Protein AF-A0A073CFS7-F1 (afdb_monomer_lite)

Foldseek 3Di:
DDPVVVVVVLVVDDPVVNVVVVVVVVVVVVVVPPDDPPDPPCPVVVVVVVVPPPDDPQDPVNVVVVPD

Organism: Planktothrix agardhii (strain NIVA-CYA 126/8) (NCBI:txid388467)

Structure (mmCIF, N/CA/C/O backbone):
data_AF-A0A073CFS7-F1
#
_entry.id   AF-A0A073CFS7-F1
#
loop_
_atom_site.group_PDB
_atom_site.id
_atom_site.type_symbol
_atom_site.label_atom_id
_atom_site.label_alt_id
_atom_site.label_comp_id
_atom_site.label_asym_id
_atom_site.label_entity_id
_atom_site.label_seq_id
_atom_site.pdbx_PDB_ins_code
_atom_site.Cartn_x
_atom_site.Cartn_y
_atom_site.Cartn_z
_atom_site.occupancy
_atom_site.B_iso_or_equiv
_atom_site.auth_seq_id
_atom_site.auth_comp_id
_atom_site.auth_asym_id
_atom_site.auth_atom_id
_atom_site.pdbx_PDB_model_num
ATOM 1 N N . MET A 1 1 ? -10.882 16.770 -0.864 1.00 72.62 1 MET A N 1
ATOM 2 C CA . MET A 1 1 ? -10.262 15.895 0.144 1.00 72.62 1 MET A CA 1
ATOM 3 C C . MET A 1 1 ? -8.754 15.987 -0.008 1.00 72.62 1 MET A C 1
ATOM 5 O O . MET A 1 1 ? -8.269 15.817 -1.121 1.00 72.62 1 MET A O 1
ATOM 9 N N . ASN A 1 2 ? -8.028 16.327 1.051 1.00 93.75 2 ASN A N 1
ATOM 10 C CA . ASN A 1 2 ? -6.566 16.393 1.059 1.00 93.75 2 ASN A CA 1
ATOM 11 C C . ASN A 1 2 ? -5.944 15.043 1.489 1.00 93.75 2 ASN A C 1
ATOM 13 O O . ASN A 1 2 ? -6.645 14.127 1.920 1.00 93.75 2 ASN A O 1
ATOM 17 N N . LEU A 1 3 ? -4.617 14.907 1.373 1.00 90.94 3 LEU A N 1
ATOM 18 C CA . LEU A 1 3 ? -3.918 13.656 1.707 1.00 90.94 3 LEU A CA 1
ATOM 19 C C . LEU A 1 3 ? -4.073 13.260 3.186 1.00 90.94 3 LEU A C 1
ATOM 21 O O . LEU A 1 3 ? -4.162 12.075 3.503 1.00 90.94 3 LEU A O 1
ATOM 25 N N . GLN A 1 4 ? -4.109 14.240 4.089 1.00 94.00 4 GLN A N 1
ATOM 26 C CA . GLN A 1 4 ? -4.295 14.010 5.521 1.00 94.00 4 GLN A CA 1
ATOM 27 C C . GLN A 1 4 ? -5.689 13.425 5.798 1.00 94.00 4 GLN A C 1
ATOM 29 O O . GLN A 1 4 ? -5.821 12.448 6.530 1.00 94.00 4 GLN A O 1
ATOM 34 N N . GLU A 1 5 ? -6.719 13.990 5.172 1.00 94.50 5 GLU A N 1
ATOM 35 C CA . GLU A 1 5 ? -8.108 13.534 5.265 1.00 94.50 5 GLU A CA 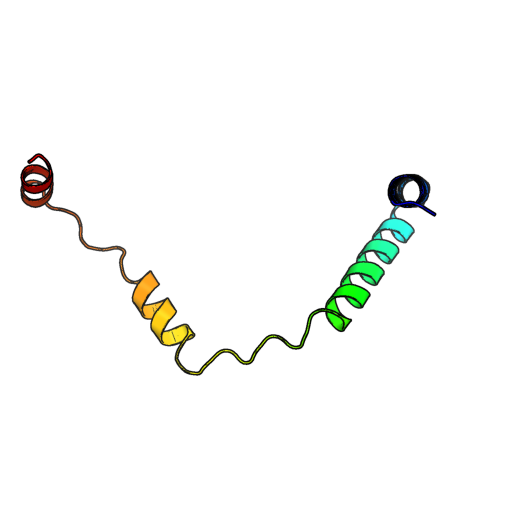1
ATOM 36 C C . GLU A 1 5 ? -8.266 12.115 4.712 1.00 94.50 5 GLU A C 1
ATOM 38 O O . GLU A 1 5 ? -8.886 11.278 5.364 1.00 94.50 5 GLU A O 1
ATOM 43 N N . LEU A 1 6 ? -7.639 11.809 3.570 1.00 91.69 6 LEU A N 1
ATOM 44 C CA . LEU A 1 6 ? -7.650 10.464 2.986 1.00 91.69 6 LEU A CA 1
ATOM 45 C C . LEU A 1 6 ? -6.968 9.438 3.903 1.00 91.69 6 LEU A C 1
ATOM 47 O O . LEU A 1 6 ? -7.497 8.348 4.108 1.00 91.69 6 LEU A O 1
ATOM 51 N N . LYS A 1 7 ? -5.813 9.785 4.486 1.00 92.25 7 LYS A N 1
ATOM 52 C CA . LYS A 1 7 ? -5.112 8.926 5.454 1.00 92.25 7 LYS A CA 1
ATOM 53 C C . LYS A 1 7 ? -5.981 8.635 6.671 1.00 92.25 7 LYS A C 1
ATOM 55 O O . LYS A 1 7 ? -6.092 7.485 7.087 1.00 92.25 7 LYS A O 1
ATOM 60 N N . ASN A 1 8 ? -6.611 9.670 7.218 1.00 95.25 8 ASN A N 1
ATOM 61 C CA . ASN A 1 8 ? -7.496 9.530 8.366 1.00 95.25 8 ASN A CA 1
ATOM 62 C C . ASN A 1 8 ? -8.702 8.647 8.030 1.00 95.25 8 ASN A C 1
ATOM 64 O O . ASN A 1 8 ? -9.017 7.755 8.811 1.00 95.25 8 ASN A O 1
ATOM 68 N N . ALA A 1 9 ? -9.322 8.836 6.862 1.00 93.00 9 ALA A N 1
ATOM 69 C CA . ALA A 1 9 ? -10.423 8.000 6.392 1.00 93.00 9 ALA A CA 1
ATOM 70 C C . ALA A 1 9 ? -9.996 6.534 6.206 1.00 93.00 9 ALA A C 1
ATOM 72 O O . ALA A 1 9 ? -10.695 5.635 6.663 1.00 93.00 9 ALA A O 1
ATOM 73 N N . ALA A 1 10 ? -8.816 6.283 5.629 1.00 93.25 10 ALA A N 1
ATOM 74 C CA . ALA A 1 10 ? -8.286 4.932 5.453 1.00 93.25 10 ALA A CA 1
ATOM 75 C C . ALA A 1 10 ? -8.073 4.203 6.791 1.00 93.25 10 ALA A C 1
ATOM 77 O O . ALA A 1 10 ? -8.302 2.999 6.869 1.00 93.25 10 ALA A O 1
ATOM 78 N N . TYR A 1 11 ? -7.683 4.907 7.860 1.00 94.31 11 TYR A N 1
ATOM 79 C CA . TYR A 1 11 ? -7.541 4.303 9.191 1.00 94.31 11 TYR A CA 1
ATOM 80 C C . TYR A 1 11 ? -8.869 3.941 9.863 1.00 94.31 11 TYR A C 1
ATOM 82 O O . TYR A 1 11 ? -8.866 3.078 10.739 1.00 94.31 11 TYR A O 1
ATOM 90 N N . GLN A 1 12 ? -9.983 4.557 9.457 1.00 96.62 12 GLN A N 1
ATOM 91 C CA . GLN A 1 12 ? -11.319 4.213 9.962 1.00 96.62 12 GLN A CA 1
ATOM 92 C C . GLN A 1 12 ? -11.893 2.947 9.311 1.00 96.62 12 GLN A C 1
ATOM 94 O O . GLN A 1 12 ? -12.885 2.406 9.793 1.00 96.62 12 GLN A O 1
ATOM 99 N N . LEU A 1 13 ? -11.280 2.461 8.228 1.00 96.25 13 LEU A N 1
ATOM 100 C CA . LEU A 1 13 ? -11.750 1.277 7.522 1.00 96.25 13 LEU A CA 1
ATOM 101 C C . LEU A 1 13 ? -11.408 -0.019 8.286 1.00 96.25 13 LEU A C 1
ATOM 103 O O . LEU A 1 13 ? -10.307 -0.158 8.847 1.00 96.25 13 LEU A O 1
ATOM 107 N N . PRO A 1 14 ? -12.294 -1.031 8.241 1.00 97.25 14 PRO A N 1
ATOM 108 C CA . PRO A 1 14 ? -11.964 -2.392 8.642 1.00 97.25 14 PRO A CA 1
ATOM 109 C C . PRO A 1 14 ? -10.680 -2.895 7.966 1.00 97.25 14 PRO A C 1
ATOM 111 O O . PRO A 1 14 ? -10.332 -2.489 6.859 1.00 97.25 14 PRO A O 1
ATOM 114 N N . VAL A 1 15 ? -9.957 -3.811 8.621 1.00 95.25 15 VAL A N 1
ATOM 115 C CA . VAL A 1 15 ? -8.675 -4.343 8.104 1.00 95.25 15 VAL A CA 1
ATOM 116 C C . VAL A 1 15 ? -8.807 -4.868 6.670 1.00 95.25 15 VAL A C 1
ATOM 118 O O . VAL A 1 15 ? -7.959 -4.568 5.837 1.00 95.25 15 VAL A O 1
ATOM 121 N N . HIS A 1 16 ? -9.873 -5.612 6.369 1.00 96.38 16 HIS A N 1
ATOM 122 C CA . HIS A 1 16 ? -10.083 -6.188 5.040 1.00 96.38 16 HIS A CA 1
ATOM 123 C C . HIS A 1 16 ? -10.293 -5.112 3.962 1.00 96.38 16 HIS A C 1
ATOM 125 O O . HIS A 1 16 ? -9.713 -5.205 2.885 1.00 96.38 16 HIS A O 1
ATOM 131 N N . GLU A 1 17 ? -11.033 -4.045 4.268 1.00 96.75 17 GLU A N 1
ATOM 132 C CA . GLU A 1 17 ? -11.239 -2.919 3.350 1.00 96.75 17 GLU A CA 1
ATOM 133 C C . GLU A 1 17 ? -9.955 -2.117 3.125 1.00 96.75 17 GLU A C 1
ATOM 135 O O . GLU A 1 17 ? -9.689 -1.673 2.011 1.00 96.75 17 GLU A O 1
ATOM 140 N N . ARG A 1 18 ? -9.100 -1.988 4.149 1.00 95.88 18 ARG A N 1
ATOM 141 C CA . ARG A 1 18 ? -7.767 -1.387 3.980 1.00 95.88 18 ARG A CA 1
ATOM 142 C C . ARG A 1 18 ? -6.899 -2.185 3.014 1.00 95.88 18 ARG A C 1
ATOM 144 O O . ARG A 1 18 ? -6.195 -1.586 2.206 1.00 95.88 18 ARG A O 1
ATOM 151 N N . LEU A 1 19 ? -6.948 -3.514 3.082 1.00 95.56 19 LEU A N 1
ATOM 152 C CA . LEU A 1 19 ? -6.207 -4.376 2.158 1.00 95.56 19 LEU 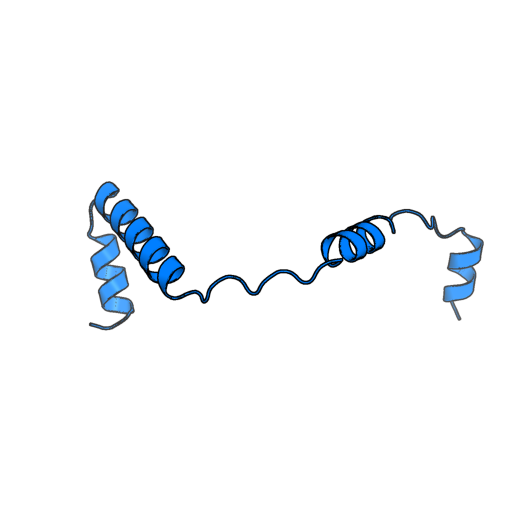A CA 1
ATOM 153 C C . LEU A 1 19 ? -6.742 -4.258 0.724 1.00 95.56 19 LEU A C 1
ATOM 155 O O . LEU A 1 19 ? -5.945 -4.123 -0.200 1.00 95.56 19 LEU A O 1
ATOM 159 N N . LEU A 1 20 ? -8.066 -4.209 0.547 1.00 96.81 20 LEU A N 1
ATOM 160 C CA . LEU A 1 20 ? -8.700 -3.975 -0.759 1.00 96.81 20 LEU A CA 1
ATOM 161 C C . LEU A 1 20 ? -8.345 -2.599 -1.342 1.00 96.81 20 LEU A C 1
ATOM 163 O O . LEU A 1 20 ? -8.108 -2.464 -2.543 1.00 96.81 20 LEU A O 1
ATOM 167 N N . LEU A 1 21 ? -8.260 -1.568 -0.497 1.00 95.38 21 LEU A N 1
ATOM 168 C CA . LEU A 1 21 ? -7.815 -0.239 -0.912 1.00 95.38 21 LEU A CA 1
ATOM 169 C C . LEU A 1 21 ? -6.359 -0.264 -1.398 1.00 95.38 21 LEU A C 1
ATOM 171 O O . LEU A 1 21 ? -6.048 0.328 -2.429 1.00 95.38 21 LEU A O 1
ATOM 175 N N . VAL A 1 22 ? -5.471 -0.969 -0.690 1.00 95.25 22 VAL A N 1
ATOM 176 C CA . VAL A 1 22 ? -4.070 -1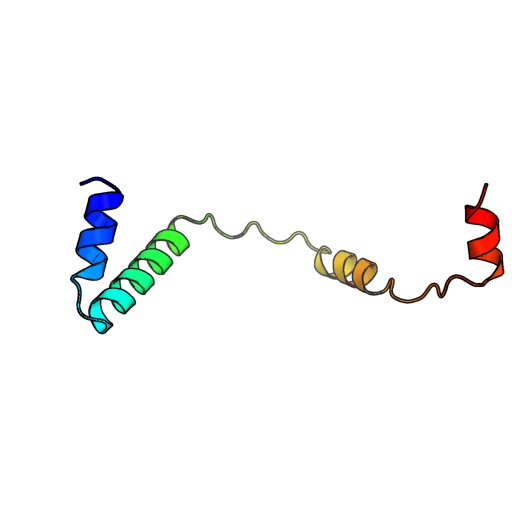.143 -1.108 1.00 95.25 22 VAL A CA 1
ATOM 177 C C . VAL A 1 22 ? -3.981 -1.880 -2.443 1.00 95.25 22 VAL A C 1
ATOM 179 O O . VAL A 1 22 ? -3.265 -1.424 -3.332 1.00 95.25 22 VAL A O 1
ATOM 182 N N . GLU A 1 23 ? -4.727 -2.972 -2.614 1.00 95.50 23 GLU A N 1
ATOM 183 C CA . GLU A 1 23 ? -4.800 -3.712 -3.880 1.00 95.50 23 GLU A CA 1
ATOM 184 C C . GLU A 1 23 ? -5.251 -2.808 -5.034 1.00 95.50 23 GLU A C 1
ATOM 186 O O . GLU A 1 23 ? -4.604 -2.761 -6.081 1.00 95.50 23 GLU A O 1
ATOM 191 N N . SER A 1 24 ? -6.306 -2.022 -4.816 1.00 93.31 24 SER A N 1
ATOM 192 C CA . SER A 1 24 ? -6.845 -1.095 -5.816 1.00 93.31 24 SER A CA 1
ATOM 193 C C . SER A 1 24 ? -5.831 -0.018 -6.212 1.00 93.31 24 SER A C 1
ATOM 195 O O . SER A 1 24 ? -5.695 0.301 -7.393 1.00 93.31 24 SER A O 1
ATOM 197 N N . ILE A 1 25 ? -5.074 0.516 -5.246 1.00 91.81 25 ILE A N 1
ATOM 198 C CA . ILE A 1 25 ? -3.999 1.484 -5.507 1.00 91.81 25 ILE A CA 1
ATOM 199 C C . ILE A 1 25 ? -2.879 0.834 -6.322 1.00 91.81 25 ILE A C 1
ATOM 201 O O . ILE A 1 25 ? -2.447 1.409 -7.317 1.00 91.81 25 ILE A O 1
ATOM 205 N N . ILE A 1 26 ? -2.424 -0.365 -5.942 1.00 90.12 26 ILE A N 1
ATOM 206 C CA . ILE A 1 26 ? -1.396 -1.104 -6.692 1.00 90.12 26 ILE A CA 1
ATOM 207 C C . ILE A 1 26 ? -1.862 -1.343 -8.128 1.00 90.12 26 ILE A C 1
ATOM 209 O O . ILE A 1 26 ? -1.093 -1.119 -9.061 1.00 90.12 26 ILE A O 1
ATOM 213 N N . HIS A 1 27 ? -3.120 -1.748 -8.315 1.00 88.81 27 HIS A N 1
ATOM 214 C CA . HIS A 1 27 ? -3.688 -1.959 -9.638 1.00 88.81 27 HIS A CA 1
ATOM 215 C C . HIS A 1 27 ? -3.706 -0.659 -10.450 1.00 88.81 27 HIS A C 1
ATOM 217 O O . HIS A 1 27 ? -3.178 -0.639 -11.559 1.00 88.81 27 HIS A O 1
ATOM 223 N N . SER A 1 28 ? -4.212 0.440 -9.886 1.00 88.50 28 SER A N 1
ATOM 224 C CA . SER A 1 28 ? -4.217 1.758 -10.540 1.00 88.50 28 SER A CA 1
ATOM 225 C C . SER A 1 28 ? -2.813 2.181 -10.972 1.00 88.50 28 SER A C 1
ATOM 227 O O . SER A 1 28 ? -2.594 2.542 -12.1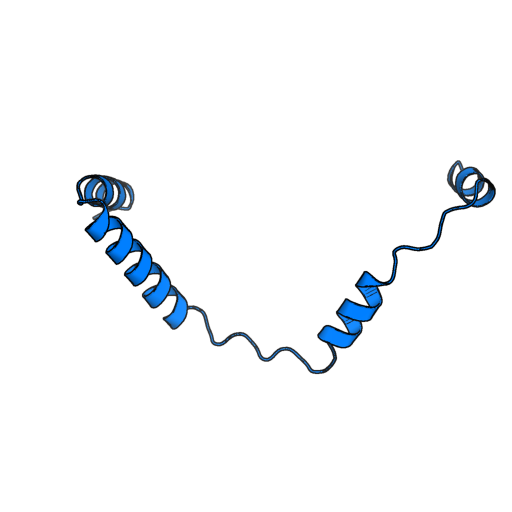26 1.00 88.50 28 SER A O 1
ATOM 229 N N . LEU A 1 29 ? -1.833 2.061 -10.072 1.00 86.31 29 LEU A N 1
ATOM 230 C CA . LEU A 1 29 ? -0.445 2.402 -10.367 1.00 86.31 29 LEU A CA 1
ATOM 231 C C . LEU A 1 29 ? 0.159 1.469 -11.416 1.00 86.31 29 LEU A C 1
ATOM 233 O O . LEU A 1 29 ? 0.920 1.927 -12.255 1.00 86.31 29 LEU A O 1
ATOM 237 N N . SER A 1 30 ? -0.191 0.182 -11.425 1.00 80.88 30 SER A N 1
ATOM 238 C CA . SER A 1 30 ? 0.281 -0.755 -12.453 1.00 80.88 30 SER A CA 1
ATOM 239 C C . SER A 1 30 ? -0.211 -0.403 -13.861 1.00 80.88 30 SER A C 1
ATOM 241 O O . SER A 1 30 ? 0.487 -0.694 -14.827 1.00 80.88 30 SER A O 1
ATOM 243 N N . GLN A 1 31 ? -1.377 0.241 -13.973 1.00 75.00 31 GLN A N 1
ATOM 244 C CA . GLN A 1 31 ? -1.925 0.712 -15.248 1.00 75.00 31 GLN A CA 1
ATOM 245 C C . GLN A 1 31 ? -1.305 2.049 -15.688 1.00 75.00 31 GLN A C 1
ATOM 247 O O . GLN A 1 31 ? -1.195 2.313 -16.883 1.00 75.00 31 GLN A O 1
ATOM 252 N N . GLU A 1 32 ? -0.892 2.897 -14.740 1.00 69.69 32 GLU A N 1
ATOM 253 C CA . GLU A 1 32 ? -0.257 4.196 -15.019 1.00 69.69 32 GLU A CA 1
ATOM 254 C C . GLU A 1 32 ? 1.264 4.114 -15.208 1.00 69.69 32 GLU A C 1
ATOM 256 O O . GLU A 1 32 ? 1.858 4.922 -15.932 1.00 69.69 32 GLU A O 1
ATOM 261 N N . LEU A 1 33 ? 1.919 3.144 -14.566 1.00 61.25 33 LEU A N 1
ATOM 262 C CA . LEU A 1 33 ? 3.321 2.842 -14.798 1.00 61.25 33 LEU A CA 1
ATOM 263 C C . LEU A 1 33 ? 3.438 2.355 -16.238 1.00 61.25 33 LEU A C 1
ATOM 265 O O . LEU A 1 33 ? 3.000 1.258 -16.577 1.00 61.25 33 LEU A O 1
ATOM 269 N N . ARG A 1 34 ? 4.008 3.225 -17.084 1.00 60.53 34 ARG A N 1
ATOM 270 C CA . ARG A 1 34 ? 4.291 2.961 -18.500 1.00 60.53 34 ARG A CA 1
ATOM 271 C C . ARG A 1 34 ? 4.762 1.514 -18.678 1.00 60.53 34 ARG A C 1
ATOM 273 O O . ARG A 1 34 ? 5.516 1.045 -17.817 1.00 60.53 34 ARG A O 1
ATOM 280 N N . PRO A 1 35 ? 4.403 0.843 -19.791 1.00 65.06 35 PRO A N 1
ATOM 281 C CA . PRO A 1 35 ? 4.946 -0.474 -20.093 1.00 65.06 35 PRO A CA 1
ATOM 282 C C . PRO A 1 35 ? 6.449 -0.444 -19.845 1.00 65.06 35 PRO A C 1
ATOM 284 O O . PRO A 1 35 ? 7.133 0.489 -20.284 1.00 65.06 35 PRO A O 1
ATOM 287 N N . ARG A 1 36 ? 6.922 -1.401 -19.038 1.00 62.78 36 ARG A N 1
ATOM 288 C CA . ARG A 1 36 ? 8.335 -1.522 -18.684 1.00 62.78 36 ARG A CA 1
ATOM 289 C C . ARG A 1 36 ? 9.121 -1.387 -19.989 1.00 62.78 36 ARG A C 1
ATOM 291 O O . ARG A 1 36 ? 8.831 -2.165 -20.895 1.00 62.78 36 ARG A O 1
ATOM 298 N N . PRO A 1 37 ? 10.025 -0.397 -20.122 1.00 63.84 37 PRO A N 1
ATOM 299 C CA . PRO A 1 37 ? 10.764 -0.232 -21.362 1.00 63.84 37 PRO A CA 1
ATOM 300 C C . PRO A 1 37 ? 11.438 -1.561 -21.674 1.00 63.84 37 PRO A C 1
ATOM 302 O O . PRO A 1 37 ? 11.992 -2.186 -20.759 1.00 63.84 37 PRO A O 1
ATOM 305 N N . ASP A 1 38 ? 11.320 -2.001 -22.927 1.00 69.81 38 ASP A N 1
ATOM 306 C CA . ASP A 1 38 ? 11.911 -3.256 -23.371 1.00 69.81 38 ASP A CA 1
ATOM 307 C C . ASP A 1 38 ? 13.367 -3.281 -22.922 1.00 69.81 38 ASP A C 1
ATOM 309 O O . ASP A 1 38 ? 14.122 -2.331 -23.148 1.00 69.81 38 ASP A O 1
ATOM 313 N N . ILE A 1 39 ? 13.729 -4.332 -22.187 1.00 71.38 39 ILE A N 1
ATOM 314 C CA . ILE A 1 39 ? 15.092 -4.488 -21.696 1.00 71.38 39 ILE A CA 1
ATOM 315 C C . ILE A 1 39 ? 15.954 -4.692 -22.944 1.00 71.38 39 ILE A C 1
ATOM 317 O O . ILE A 1 39 ? 15.724 -5.676 -23.645 1.00 71.38 39 ILE A O 1
ATOM 321 N N . PRO A 1 40 ? 16.924 -3.804 -23.238 1.00 78.00 40 PRO A N 1
ATOM 322 C CA . PRO A 1 40 ? 17.774 -3.976 -24.404 1.00 78.00 40 PRO A CA 1
ATOM 323 C C . PRO A 1 40 ? 18.469 -5.338 -24.368 1.00 78.00 40 PRO A C 1
ATOM 325 O O . PRO A 1 40 ? 18.981 -5.753 -23.319 1.00 78.00 40 PRO A O 1
ATOM 328 N N . ASP A 1 41 ? 18.515 -6.011 -25.515 1.00 74.88 41 ASP A N 1
ATOM 329 C CA . ASP A 1 41 ? 19.236 -7.273 -25.656 1.00 74.88 41 ASP A CA 1
ATOM 330 C C . ASP A 1 41 ? 20.685 -7.106 -25.162 1.00 74.88 41 ASP A C 1
ATOM 332 O O . ASP A 1 41 ? 21.375 -6.135 -25.489 1.00 74.88 41 ASP A O 1
ATOM 336 N N . GLY A 1 42 ? 21.154 -8.031 -24.320 1.00 70.81 42 GLY A N 1
ATOM 337 C CA . GLY A 1 42 ? 22.506 -7.986 -23.754 1.00 70.81 42 GLY A CA 1
ATOM 338 C C . GLY A 1 42 ? 22.640 -7.304 -22.385 1.00 70.81 42 GLY A C 1
ATOM 339 O O . GLY A 1 42 ? 23.732 -7.320 -21.811 1.00 70.81 42 GLY A O 1
ATOM 340 N N . VAL A 1 43 ? 21.582 -6.707 -21.817 1.00 74.69 43 VAL A N 1
ATOM 341 C CA . VAL A 1 43 ? 21.644 -6.123 -20.458 1.00 74.69 43 VAL A CA 1
ATOM 342 C C . VAL A 1 43 ? 21.901 -7.191 -19.393 1.00 74.69 43 VAL A C 1
ATOM 344 O O . VAL A 1 43 ? 22.700 -6.968 -18.482 1.00 74.69 43 VAL A O 1
ATOM 347 N N . TRP A 1 44 ? 21.296 -8.372 -19.524 1.00 68.69 44 TRP A N 1
ATOM 348 C CA . TRP A 1 44 ? 21.515 -9.485 -18.596 1.00 68.69 44 TRP A CA 1
ATOM 349 C C . TRP A 1 44 ? 22.920 -10.083 -18.713 1.00 68.69 44 TRP A C 1
ATOM 351 O O . TRP A 1 44 ? 23.496 -10.503 -17.711 1.00 68.69 44 TRP A O 1
ATOM 361 N N . GLU A 1 45 ? 23.501 -10.097 -19.910 1.00 71.44 45 GLU A N 1
ATOM 362 C CA . GLU A 1 45 ? 24.882 -10.511 -20.172 1.00 71.44 45 GLU A CA 1
ATOM 363 C C . GLU A 1 45 ? 25.878 -9.527 -19.548 1.00 71.44 45 GLU A C 1
ATOM 365 O O . GLU A 1 45 ? 26.829 -9.954 -18.892 1.00 71.44 45 GLU A O 1
ATOM 370 N N . ARG A 1 46 ? 25.629 -8.216 -19.673 1.00 63.28 46 ARG A N 1
ATOM 371 C CA . ARG A 1 46 ? 26.447 -7.166 -19.041 1.00 63.28 46 ARG A CA 1
ATOM 372 C C . ARG A 1 46 ? 26.380 -7.232 -17.518 1.00 63.28 46 ARG A C 1
ATOM 374 O O . ARG A 1 46 ? 27.422 -7.205 -16.870 1.00 63.28 46 ARG A O 1
ATOM 381 N N . LEU A 1 47 ? 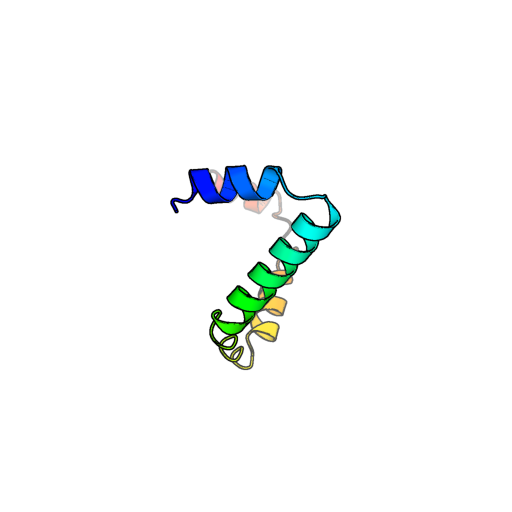25.179 -7.390 -16.956 1.00 65.75 47 LEU A N 1
ATOM 382 C CA . LEU A 1 47 ? 24.987 -7.517 -15.509 1.00 65.75 47 LEU A CA 1
ATOM 383 C C . LEU A 1 47 ? 25.611 -8.805 -14.950 1.00 65.75 47 LEU A C 1
ATOM 385 O O . LEU A 1 47 ? 26.242 -8.776 -13.893 1.00 65.75 47 LEU A O 1
ATOM 389 N N . ARG A 1 48 ? 25.514 -9.927 -15.681 1.00 61.25 48 ARG A N 1
ATOM 390 C CA . ARG A 1 48 ? 26.241 -11.165 -15.347 1.00 61.25 48 ARG A CA 1
ATOM 391 C C . ARG A 1 48 ? 27.756 -10.985 -15.396 1.00 61.25 48 ARG A C 1
ATOM 393 O O . ARG A 1 48 ? 28.445 -11.626 -14.611 1.00 61.25 48 ARG A O 1
ATOM 400 N N . GLY A 1 49 ? 28.270 -10.148 -16.296 1.00 59.44 49 GLY A N 1
ATOM 401 C CA . GLY A 1 49 ? 29.686 -9.785 -16.348 1.00 59.44 49 GLY A CA 1
ATOM 402 C C . GLY A 1 49 ? 30.132 -8.980 -15.125 1.00 59.44 49 GLY A C 1
ATOM 403 O O . GLY A 1 49 ? 31.161 -9.295 -14.542 1.00 59.44 49 GLY A O 1
ATOM 404 N N . SER A 1 50 ? 29.330 -8.004 -14.685 1.00 55.81 50 SER A N 1
ATOM 405 C CA . SER A 1 50 ? 29.652 -7.152 -13.528 1.00 55.81 50 SER A CA 1
ATOM 406 C C . SER A 1 50 ? 29.514 -7.849 -12.170 1.00 55.81 50 SER A C 1
ATOM 408 O O . SER A 1 50 ? 30.251 -7.526 -11.243 1.00 55.81 50 SER A O 1
ATOM 410 N N . LEU A 1 51 ? 28.608 -8.825 -12.043 1.00 55.19 51 LEU A N 1
ATOM 411 C CA . LEU A 1 51 ? 28.422 -9.611 -10.813 1.00 55.19 51 LEU A CA 1
ATOM 412 C C . LEU A 1 51 ? 29.478 -10.716 -10.624 1.00 55.19 51 LEU A C 1
ATOM 414 O O . LEU A 1 51 ? 29.497 -11.364 -9.586 1.00 55.19 51 LEU A O 1
ATOM 418 N N . LYS A 1 52 ? 30.352 -10.948 -11.614 1.00 53.41 52 LYS A N 1
ATOM 419 C CA . LYS A 1 52 ? 31.479 -11.895 -11.518 1.00 53.41 52 LYS A CA 1
ATOM 420 C C . LYS A 1 52 ? 32.777 -11.259 -11.013 1.00 53.41 52 LYS A C 1
ATOM 422 O O . LYS A 1 52 ? 33.813 -11.917 -11.021 1.00 53.41 52 LYS A O 1
ATOM 427 N N . THR A 1 53 ? 32.738 -10.008 -10.566 1.00 53.00 53 THR A N 1
ATOM 428 C CA . THR A 1 53 ? 33.905 -9.310 -10.006 1.00 53.00 53 THR A CA 1
ATOM 429 C C . THR A 1 53 ? 33.944 -9.475 -8.489 1.00 53.00 53 THR A C 1
ATOM 431 O O . THR A 1 53 ? 33.903 -8.502 -7.753 1.00 53.00 53 THR A O 1
ATOM 434 N N . ASP A 1 54 ? 33.993 -10.724 -8.032 1.00 55.34 54 ASP A N 1
ATOM 435 C CA . ASP A 1 54 ? 34.176 -11.069 -6.613 1.00 55.34 54 ASP A CA 1
ATOM 436 C C . ASP A 1 54 ? 35.542 -11.720 -6.364 1.00 55.34 54 ASP A C 1
ATOM 438 O O . ASP A 1 54 ? 35.744 -12.397 -5.363 1.00 55.34 54 ASP A O 1
ATOM 442 N N . ASN A 1 55 ? 36.502 -11.567 -7.286 1.00 57.47 55 ASN A N 1
ATOM 443 C CA . ASN A 1 55 ? 37.828 -12.119 -7.045 1.00 57.47 55 ASN A CA 1
ATOM 444 C C . ASN A 1 55 ? 38.951 -11.383 -7.778 1.00 57.47 55 ASN A C 1
ATOM 446 O O . ASN A 1 55 ? 39.487 -11.844 -8.784 1.00 57.47 55 ASN A O 1
ATOM 450 N N . VAL A 1 56 ? 39.329 -10.232 -7.237 1.00 57.03 56 VAL A N 1
ATOM 451 C CA . VAL A 1 56 ? 40.759 -9.973 -7.087 1.00 57.03 56 VAL A CA 1
ATOM 452 C C . VAL A 1 56 ? 40.965 -9.822 -5.589 1.00 57.03 56 VAL A C 1
ATOM 454 O O . VAL A 1 56 ? 40.715 -8.752 -5.038 1.00 57.03 56 VAL A O 1
ATOM 457 N N . GLU A 1 57 ? 41.327 -10.914 -4.914 1.00 61.78 57 GLU A N 1
ATOM 458 C CA . GLU A 1 57 ? 41.967 -10.807 -3.604 1.00 61.78 57 GLU A CA 1
ATOM 459 C C . GLU A 1 57 ? 43.183 -9.896 -3.796 1.00 61.78 57 GLU A C 1
ATOM 461 O O . GLU A 1 57 ? 44.139 -10.259 -4.482 1.00 61.78 57 GLU A O 1
ATOM 466 N N . LEU A 1 58 ? 43.095 -8.665 -3.286 1.00 64.44 58 LEU A N 1
ATOM 467 C CA . LEU A 1 58 ? 44.222 -7.743 -3.280 1.00 64.44 58 LEU A CA 1
ATOM 468 C C . LEU A 1 58 ? 45.321 -8.408 -2.462 1.00 64.44 58 LEU A C 1
ATOM 470 O O . LEU A 1 58 ? 45.119 -8.714 -1.286 1.00 64.44 58 LEU A O 1
ATOM 474 N N . THR A 1 59 ? 46.459 -8.662 -3.097 1.00 68.69 59 THR A N 1
ATOM 475 C CA . THR A 1 59 ? 47.611 -9.204 -2.385 1.00 68.69 59 THR A CA 1
ATOM 476 C C . THR A 1 59 ? 48.203 -8.117 -1.490 1.00 68.69 59 THR A C 1
ATOM 478 O O . THR A 1 59 ? 48.010 -6.924 -1.738 1.00 68.69 59 THR A O 1
ATOM 481 N N . ASP A 1 60 ? 48.942 -8.504 -0.449 1.00 73.31 60 ASP A N 1
ATOM 482 C CA . ASP A 1 60 ? 49.568 -7.543 0.472 1.00 73.31 60 ASP A CA 1
ATOM 483 C C . ASP A 1 60 ? 50.456 -6.514 -0.270 1.00 73.31 60 ASP A C 1
ATOM 485 O O . ASP A 1 60 ? 50.534 -5.351 0.129 1.00 73.31 60 ASP A O 1
ATOM 489 N N . GLU A 1 61 ? 51.043 -6.900 -1.411 1.00 70.31 61 GLU A N 1
ATOM 490 C CA . GLU A 1 61 ? 51.813 -6.010 -2.292 1.00 70.31 61 GLU A CA 1
ATOM 491 C C . GLU A 1 61 ? 50.952 -4.945 -2.997 1.00 70.31 61 GLU A C 1
ATOM 493 O O . GLU A 1 61 ? 51.405 -3.815 -3.201 1.00 70.31 61 GLU A O 1
ATOM 498 N N . ASP A 1 62 ? 49.706 -5.264 -3.356 1.00 69.31 62 ASP A N 1
ATOM 499 C CA . ASP A 1 62 ? 48.777 -4.306 -3.966 1.00 69.31 62 ASP A CA 1
ATOM 500 C C . ASP A 1 62 ? 48.299 -3.269 -2.938 1.00 69.31 62 ASP A C 1
ATOM 502 O O . ASP A 1 62 ? 48.109 -2.095 -3.267 1.00 69.31 62 ASP A O 1
ATOM 506 N N . VAL A 1 63 ? 48.171 -3.676 -1.670 1.00 68.81 63 VAL A N 1
ATOM 507 C CA . VAL A 1 63 ? 47.790 -2.796 -0.555 1.00 68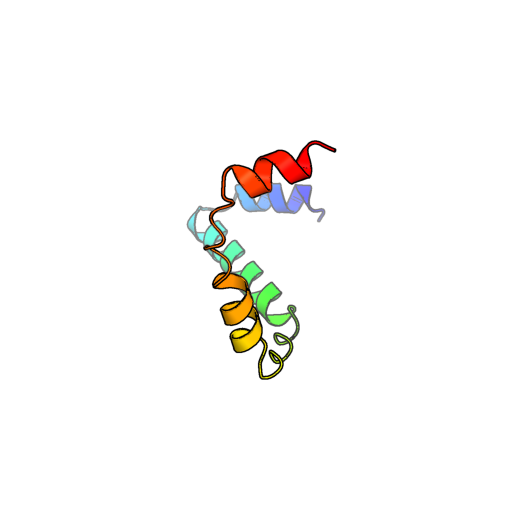.81 63 VAL A CA 1
ATOM 508 C C . VAL A 1 63 ? 48.900 -1.794 -0.219 1.00 68.81 63 VAL A C 1
ATOM 510 O O . VAL A 1 63 ? 48.605 -0.638 0.094 1.00 68.81 63 VAL A O 1
ATOM 513 N N . GLU A 1 64 ? 50.176 -2.182 -0.316 1.00 70.44 64 GLU A N 1
ATOM 514 C CA . GLU A 1 64 ? 51.297 -1.252 -0.108 1.00 70.44 64 GLU A CA 1
ATOM 515 C C . GLU A 1 64 ? 51.393 -0.177 -1.196 1.00 70.44 64 GLU A C 1
ATOM 517 O O . GLU A 1 64 ? 51.698 0.979 -0.897 1.00 70.44 64 GLU A O 1
ATOM 522 N N . ARG A 1 65 ? 51.069 -0.515 -2.448 1.00 70.88 65 ARG A N 1
ATOM 523 C CA . ARG A 1 65 ? 51.113 0.437 -3.572 1.00 70.88 65 ARG A CA 1
ATOM 524 C C . ARG A 1 65 ? 50.047 1.528 -3.498 1.00 70.88 65 ARG A C 1
ATOM 526 O O . ARG A 1 65 ? 50.229 2.580 -4.097 1.00 70.88 65 ARG A O 1
ATOM 533 N N . LEU A 1 66 ? 48.960 1.299 -2.763 1.00 68.75 66 LEU A N 1
ATOM 534 C CA . LEU A 1 66 ? 47.870 2.264 -2.582 1.00 68.75 66 LEU A CA 1
ATOM 535 C C . LEU A 1 66 ? 48.132 3.291 -1.466 1.00 68.75 66 LEU A C 1
ATOM 537 O O . LEU A 1 66 ? 47.313 4.185 -1.257 1.00 68.75 66 LEU A O 1
ATOM 541 N N . LYS A 1 67 ? 49.243 3.169 -0.726 1.00 58.19 67 LYS A N 1
ATOM 542 C CA . LYS A 1 67 ? 49.595 4.074 0.383 1.00 58.19 67 LYS A CA 1
ATOM 543 C C . LYS A 1 67 ? 50.383 5.329 -0.031 1.00 58.19 67 LYS A C 1
ATOM 545 O O . LYS A 1 67 ? 50.761 6.088 0.863 1.00 58.19 67 LYS A O 1
ATOM 550 N N . TYR A 1 68 ? 50.607 5.563 -1.326 1.00 52.66 68 TYR A N 1
ATOM 551 C CA . TYR A 1 68 ? 51.272 6.765 -1.851 1.00 52.66 68 TYR A CA 1
ATOM 552 C C . TYR A 1 68 ? 50.382 7.551 -2.811 1.00 52.66 68 TYR A C 1
ATOM 554 O O . TYR A 1 68 ? 49.889 6.947 -3.788 1.00 52.66 68 TYR A O 1
#

pLDDT: mean 77.21, std 15.02, range [52.66, 97.25]

Radius of gyration: 25.01 Å; chains: 1; bounding box: 64×28×36 Å

Secondary structure (DSSP, 8-state):
--HHHHHHHHHHS-HHHHHHHHHHHHHHHHHHS--PPPPPTTHHHHHHHHTT-------HHHHHHTT-

Sequence (68 aa):
MNLQELKNAAYQLPVHERLLLVESIIHSLSQELRPRPDIPDGVWERLRGSLKTDNVELTDEDVERLKY